Protein AF-E3G2W2-F1 (afdb_monomer)

Secondary str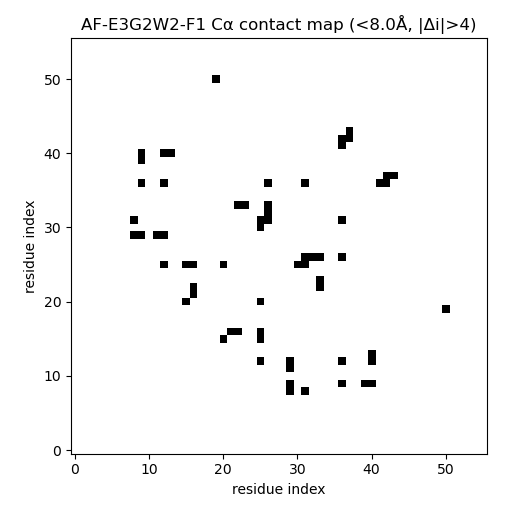ucture (DSSP, 8-state):
-HHHHHHHHHHHHHHHHHTT--HHHHHHHH---HHHHHHHTT--------------

Structure (mmCIF, N/CA/C/O backbone):
data_AF-E3G2W2-F1
#
_entry.id   AF-E3G2W2-F1
#
loop_
_atom_site.group_PDB
_atom_site.id
_atom_site.type_symbol
_atom_site.label_atom_id
_atom_site.label_alt_id
_atom_site.label_comp_id
_atom_site.label_asym_id
_atom_site.label_entity_id
_atom_site.label_seq_id
_atom_site.pdbx_PDB_ins_code
_atom_site.Cartn_x
_atom_site.Cartn_y
_atom_site.Cartn_z
_atom_site.occupancy
_atom_site.B_iso_or_equiv
_atom_site.auth_seq_id
_atom_site.auth_comp_id
_atom_site.auth_asym_id
_atom_site.auth_atom_id
_atom_site.pdbx_PDB_model_num
ATOM 1 N N . MET A 1 1 ? 17.952 7.644 -10.830 1.00 58.44 1 M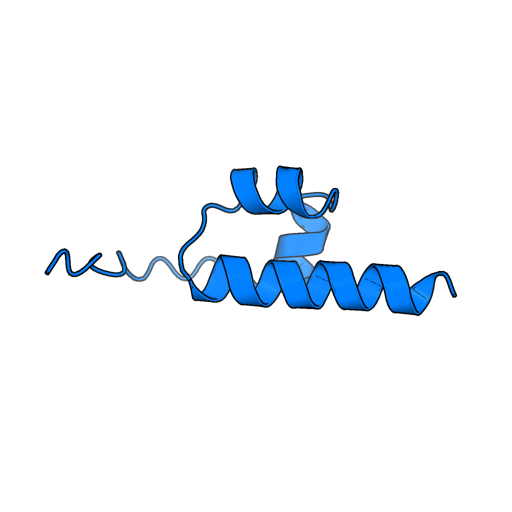ET A N 1
ATOM 2 C CA . MET A 1 1 ? 16.681 7.408 -11.564 1.00 58.44 1 MET A CA 1
ATOM 3 C C . MET A 1 1 ? 15.831 6.288 -10.965 1.00 58.44 1 MET A C 1
ATOM 5 O O . MET A 1 1 ? 14.636 6.493 -10.809 1.00 58.44 1 MET A O 1
ATOM 9 N N . ARG A 1 2 ? 16.404 5.123 -10.615 1.00 61.34 2 ARG A N 1
ATOM 10 C CA . ARG A 1 2 ? 15.641 3.966 -10.101 1.00 61.34 2 ARG A CA 1
ATOM 11 C C . ARG A 1 2 ? 14.960 4.237 -8.740 1.00 61.34 2 ARG A C 1
ATOM 13 O O . ARG A 1 2 ? 13.831 3.804 -8.539 1.00 61.34 2 ARG A O 1
ATOM 20 N N . ASP A 1 3 ? 15.587 5.042 -7.880 1.00 71.69 3 ASP A N 1
ATOM 21 C CA . ASP A 1 3 ? 15.031 5.442 -6.576 1.00 71.69 3 ASP A CA 1
ATOM 22 C C . ASP A 1 3 ? 13.856 6.416 -6.645 1.00 71.69 3 ASP A C 1
ATOM 24 O O . ASP A 1 3 ? 12.900 6.262 -5.894 1.00 71.69 3 ASP A O 1
ATOM 28 N N . ILE A 1 4 ? 13.877 7.378 -7.572 1.00 81.00 4 ILE A N 1
ATOM 29 C CA . ILE A 1 4 ? 12.799 8.375 -7.700 1.00 81.00 4 ILE A CA 1
ATOM 30 C C . ILE A 1 4 ? 11.483 7.667 -8.029 1.00 81.00 4 ILE A C 1
ATOM 32 O O . ILE A 1 4 ? 10.456 7.925 -7.413 1.00 81.00 4 ILE A O 1
ATOM 36 N N . TYR A 1 5 ? 11.535 6.701 -8.947 1.00 84.19 5 TYR A N 1
ATOM 37 C CA . TYR A 1 5 ? 10.360 5.936 -9.348 1.00 84.19 5 TYR A CA 1
ATOM 38 C C . TYR A 1 5 ? 9.803 5.079 -8.203 1.00 84.19 5 TYR A C 1
ATOM 40 O O . TYR A 1 5 ? 8.588 4.955 -8.043 1.00 84.19 5 TYR A O 1
ATOM 48 N N . LEU A 1 6 ? 10.685 4.508 -7.376 1.00 85.44 6 LEU A N 1
ATOM 49 C CA . LEU A 1 6 ? 10.283 3.768 -6.183 1.00 85.44 6 LEU A CA 1
ATOM 50 C C . LEU A 1 6 ? 9.639 4.695 -5.144 1.00 85.44 6 LEU A C 1
ATOM 52 O O . LEU A 1 6 ? 8.579 4.366 -4.614 1.00 85.44 6 LEU A O 1
ATOM 56 N N . GLN A 1 7 ? 10.228 5.865 -4.897 1.00 87.00 7 GLN A N 1
ATOM 57 C CA . GLN A 1 7 ? 9.678 6.852 -3.969 1.00 87.00 7 GLN A CA 1
ATOM 58 C C . GLN A 1 7 ? 8.311 7.372 -4.422 1.00 87.00 7 GLN A C 1
ATOM 60 O O . GLN A 1 7 ? 7.387 7.408 -3.613 1.00 87.00 7 GLN A O 1
ATOM 65 N N . SER A 1 8 ? 8.131 7.681 -5.710 1.00 89.19 8 SER A N 1
ATOM 66 C CA . SER A 1 8 ? 6.832 8.108 -6.247 1.00 89.19 8 SER A CA 1
ATOM 67 C C . SER A 1 8 ? 5.755 7.035 -6.070 1.00 89.19 8 SER A C 1
ATOM 69 O O . SER A 1 8 ? 4.633 7.345 -5.671 1.00 89.19 8 SER A O 1
ATOM 71 N N . LYS A 1 9 ? 6.093 5.757 -6.288 1.00 90.75 9 LYS A N 1
ATOM 72 C CA . LYS A 1 9 ? 5.169 4.636 -6.045 1.00 90.75 9 LYS A CA 1
ATOM 73 C C . LYS A 1 9 ? 4.790 4.500 -4.575 1.00 90.75 9 LYS A C 1
ATOM 75 O O . LYS A 1 9 ? 3.624 4.264 -4.273 1.00 90.75 9 LYS A O 1
ATOM 80 N N . LEU A 1 10 ? 5.749 4.667 -3.665 1.00 89.75 10 LEU A N 1
ATOM 81 C CA . LEU A 1 10 ? 5.493 4.629 -2.224 1.00 89.75 10 LEU A CA 1
ATOM 82 C C . LEU A 1 10 ? 4.651 5.816 -1.760 1.00 89.75 10 LEU A C 1
ATOM 84 O O . LEU A 1 10 ? 3.749 5.643 -0.944 1.00 89.75 10 LEU A O 1
ATOM 88 N N . GLN A 1 11 ? 4.895 7.006 -2.301 1.00 90.88 11 GLN A N 1
ATOM 89 C CA . GL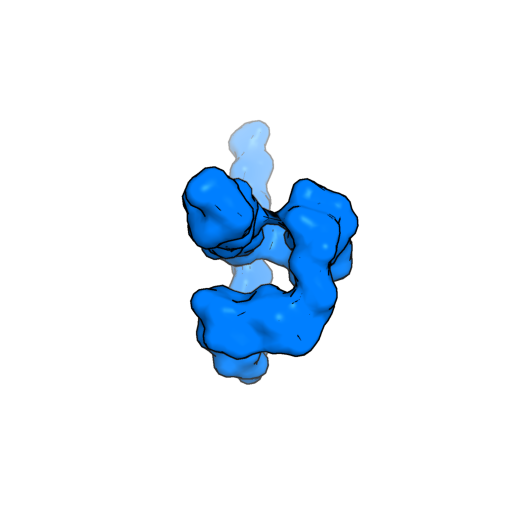N A 1 11 ? 4.086 8.186 -2.016 1.00 90.88 11 GLN A CA 1
ATOM 90 C C . GLN A 1 11 ? 2.642 7.992 -2.493 1.00 90.88 11 GLN A C 1
ATOM 92 O O . GLN A 1 11 ? 1.714 8.222 -1.722 1.00 90.88 11 GLN A O 1
ATOM 97 N N . MET A 1 12 ? 2.446 7.474 -3.708 1.00 91.44 12 MET A N 1
ATOM 98 C CA . MET A 1 12 ? 1.120 7.116 -4.217 1.00 91.44 12 MET A CA 1
ATOM 99 C C . MET A 1 12 ? 0.437 6.067 -3.333 1.00 91.44 12 MET A C 1
ATOM 101 O O . MET A 1 12 ? -0.724 6.232 -2.969 1.00 91.44 12 MET A O 1
ATOM 105 N N . ALA A 1 13 ? 1.162 5.020 -2.929 1.00 91.62 13 ALA A N 1
ATOM 106 C CA . ALA A 1 13 ? 0.645 4.001 -2.024 1.00 91.62 13 ALA A CA 1
ATOM 107 C C . ALA A 1 13 ? 0.176 4.591 -0.684 1.00 91.62 13 ALA A C 1
ATOM 109 O O . ALA A 1 13 ? -0.894 4.228 -0.198 1.00 91.62 13 ALA A O 1
ATOM 110 N N . LYS A 1 14 ? 0.945 5.530 -0.110 1.00 89.56 14 LYS A N 1
ATOM 111 C CA . LYS A 1 14 ? 0.600 6.243 1.133 1.00 89.56 14 LYS A CA 1
ATOM 112 C C . LYS A 1 14 ? -0.676 7.052 0.968 1.00 89.56 14 LYS A C 1
ATOM 114 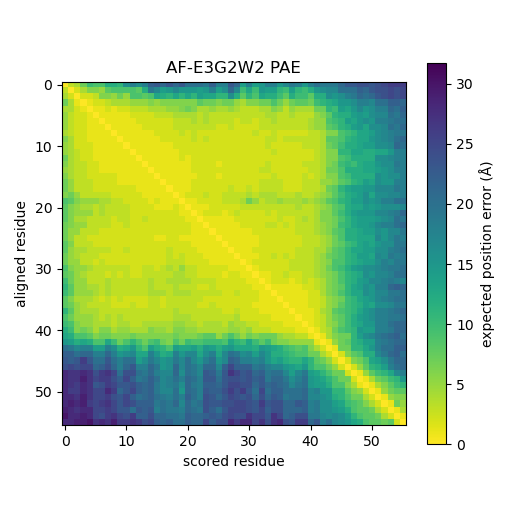O O . LYS A 1 14 ? -1.557 6.962 1.817 1.00 89.56 14 LYS A O 1
ATOM 119 N N . THR A 1 15 ? -0.793 7.798 -0.127 1.00 90.44 15 THR A N 1
ATOM 120 C CA . THR A 1 15 ? -1.992 8.586 -0.422 1.00 90.44 15 THR A CA 1
ATOM 121 C C . THR A 1 15 ? -3.216 7.691 -0.586 1.00 90.44 15 THR A C 1
ATOM 123 O O . THR A 1 15 ? -4.240 7.957 0.033 1.00 90.44 15 THR A O 1
ATOM 126 N N . LEU A 1 16 ? -3.124 6.606 -1.358 1.00 88.88 16 LEU A N 1
ATOM 127 C CA . LEU A 1 16 ? -4.243 5.678 -1.552 1.00 88.88 16 LEU A CA 1
ATOM 128 C C . LEU A 1 16 ? -4.660 5.010 -0.233 1.00 88.88 16 LEU A C 1
ATOM 130 O O . LEU A 1 16 ? -5.844 4.990 0.094 1.00 88.88 16 LEU A O 1
ATOM 134 N N . HIS A 1 17 ? -3.695 4.545 0.565 1.00 88.62 17 HIS A N 1
ATOM 135 C CA . HIS A 1 17 ? -3.966 3.946 1.873 1.00 88.62 17 HIS A CA 1
ATOM 136 C C . HIS A 1 17 ? -4.618 4.945 2.843 1.00 88.62 17 HIS A C 1
ATOM 138 O O . HIS A 1 17 ? -5.563 4.601 3.548 1.00 88.62 17 HIS A O 1
ATOM 144 N N . ALA A 1 18 ? -4.164 6.204 2.856 1.00 87.00 18 ALA A N 1
ATOM 145 C CA . ALA A 1 18 ? -4.752 7.261 3.681 1.00 87.00 18 ALA A CA 1
ATOM 146 C C . ALA A 1 18 ? -6.201 7.604 3.287 1.00 87.00 18 ALA A C 1
ATOM 148 O O . ALA A 1 18 ? -6.973 8.020 4.146 1.00 87.00 18 ALA A O 1
ATOM 149 N N . ASN A 1 19 ? -6.570 7.392 2.020 1.00 88.81 19 ASN A N 1
ATOM 150 C CA . ASN A 1 19 ? -7.938 7.547 1.513 1.00 88.81 19 ASN A CA 1
ATOM 151 C C . ASN A 1 19 ? -8.802 6.280 1.687 1.00 88.81 19 ASN A C 1
ATOM 153 O O . ASN A 1 19 ? -9.910 6.220 1.158 1.00 88.81 19 ASN A O 1
ATOM 157 N N . GLY A 1 20 ? -8.306 5.257 2.392 1.00 86.38 20 GLY A N 1
ATOM 158 C CA . GLY A 1 20 ? -9.065 4.038 2.683 1.00 86.38 20 GLY A CA 1
ATOM 159 C C . GLY A 1 20 ? -9.158 3.054 1.515 1.00 86.38 20 GLY A C 1
ATOM 160 O O . GLY A 1 20 ? -10.002 2.160 1.538 1.00 86.38 20 GLY A O 1
ATOM 161 N N . VAL A 1 21 ? -8.310 3.197 0.492 1.00 88.56 21 VAL A N 1
ATOM 162 C CA . VAL A 1 21 ? -8.248 2.250 -0.628 1.00 88.56 21 VAL A CA 1
ATOM 163 C C . VAL A 1 21 ? -7.695 0.912 -0.137 1.00 88.56 21 VAL A C 1
ATOM 165 O O . VAL A 1 21 ? -6.690 0.870 0.575 1.00 88.56 21 VAL A O 1
ATOM 168 N N . ASP A 1 22 ? -8.338 -0.184 -0.545 1.00 89.00 22 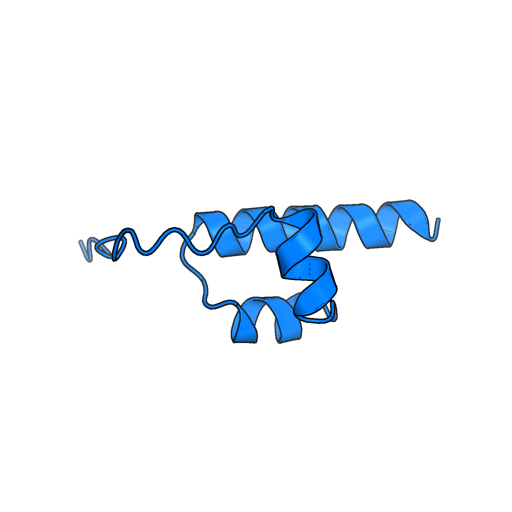ASP A N 1
ATOM 169 C CA . ASP A 1 22 ? -7.907 -1.526 -0.160 1.00 89.00 22 ASP A CA 1
ATOM 170 C C . ASP A 1 22 ? -6.484 -1.844 -0.645 1.00 89.00 22 ASP A C 1
ATOM 172 O O . ASP A 1 22 ? -6.055 -1.456 -1.738 1.00 89.00 22 ASP A O 1
ATOM 176 N N . LEU A 1 23 ? -5.757 -2.614 0.164 1.00 86.19 23 LEU A N 1
ATOM 177 C CA . LEU A 1 23 ? -4.367 -2.963 -0.096 1.00 86.19 23 LEU A CA 1
ATOM 178 C C . LEU A 1 23 ? -4.196 -3.721 -1.420 1.00 86.19 23 LEU A C 1
ATOM 180 O O . LEU A 1 23 ? -3.165 -3.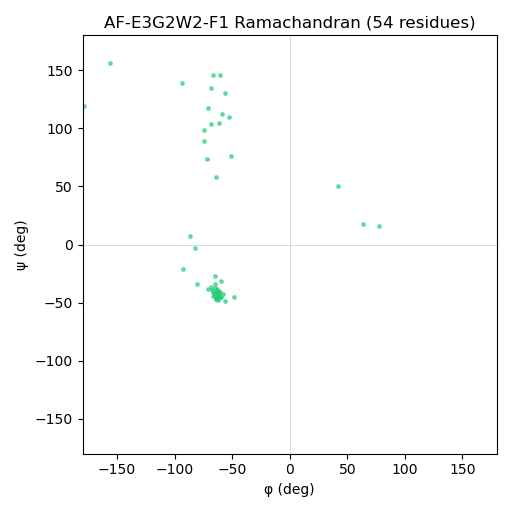557 -2.070 1.00 86.19 23 LEU A O 1
ATOM 184 N N . LEU A 1 24 ? -5.180 -4.522 -1.850 1.00 89.50 24 LEU A N 1
ATOM 185 C CA . LEU A 1 24 ? -5.128 -5.213 -3.141 1.00 89.50 24 LEU A CA 1
ATOM 186 C C . LEU A 1 24 ? -5.144 -4.217 -4.310 1.00 89.50 24 LEU A C 1
ATOM 188 O O . LEU A 1 24 ? -4.328 -4.327 -5.224 1.00 89.50 24 LEU A O 1
ATOM 192 N N . CYS A 1 25 ? -6.005 -3.200 -4.247 1.00 88.81 25 CYS A N 1
ATOM 193 C CA . CYS A 1 25 ? -6.067 -2.137 -5.251 1.00 88.81 25 CYS A CA 1
ATOM 194 C C . CYS A 1 25 ? -4.765 -1.324 -5.290 1.00 88.81 25 CYS A C 1
ATOM 196 O O . CYS A 1 25 ? -4.274 -0.98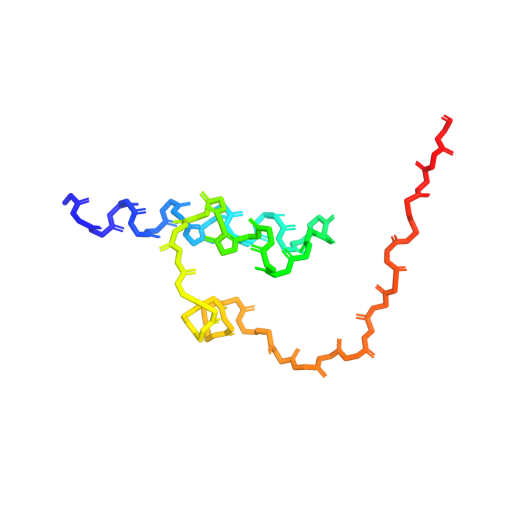1 -6.366 1.00 88.81 25 CYS A O 1
ATOM 198 N N . ILE A 1 26 ? -4.155 -1.071 -4.128 1.00 90.38 26 ILE A N 1
ATOM 199 C CA . ILE A 1 26 ? -2.862 -0.378 -4.032 1.00 90.38 26 ILE A CA 1
ATOM 200 C C . ILE A 1 26 ? -1.736 -1.210 -4.657 1.00 90.38 26 ILE A C 1
ATOM 202 O O . ILE A 1 26 ? -0.906 -0.655 -5.380 1.00 90.38 26 ILE A O 1
ATOM 206 N N . VAL A 1 27 ? -1.705 -2.529 -4.427 1.00 92.94 27 VAL A N 1
ATOM 207 C CA . VAL A 1 27 ? -0.744 -3.447 -5.073 1.00 92.94 27 VAL A CA 1
ATOM 208 C C . VAL A 1 27 ? -0.840 -3.333 -6.593 1.00 92.94 27 VAL A C 1
ATOM 210 O O . VAL A 1 27 ? 0.183 -3.149 -7.252 1.00 92.94 27 VAL A O 1
ATOM 213 N N . VAL A 1 28 ? -2.057 -3.378 -7.142 1.00 92.38 28 VAL A N 1
ATOM 214 C CA . VAL A 1 28 ? -2.293 -3.286 -8.591 1.00 92.38 28 VAL A CA 1
ATOM 215 C C . VAL A 1 28 ? -1.855 -1.925 -9.142 1.00 92.38 28 VAL A C 1
ATOM 217 O O . VAL A 1 28 ? -1.122 -1.875 -10.124 1.00 92.38 28 VAL A O 1
ATOM 220 N N . ALA A 1 29 ? -2.233 -0.824 -8.489 1.00 89.44 29 ALA A N 1
ATOM 221 C CA . ALA A 1 29 ? -1.926 0.529 -8.961 1.00 89.44 29 ALA A CA 1
ATOM 222 C C . ALA A 1 29 ? -0.428 0.877 -8.892 1.00 89.44 29 ALA A C 1
ATOM 224 O O . ALA A 1 29 ? 0.099 1.585 -9.747 1.00 89.44 29 ALA A O 1
ATOM 225 N N . THR A 1 30 ? 0.275 0.401 -7.862 1.00 89.50 30 THR A N 1
ATOM 226 C CA . THR A 1 30 ? 1.690 0.741 -7.619 1.00 89.50 30 THR A CA 1
ATOM 227 C C . THR A 1 30 ? 2.659 -0.264 -8.246 1.00 89.50 30 THR A C 1
ATOM 229 O O . THR A 1 30 ? 3.838 0.048 -8.463 1.00 89.50 30 THR A O 1
ATOM 232 N N . GLY A 1 31 ? 2.189 -1.482 -8.529 1.00 91.38 31 GLY A N 1
ATOM 233 C CA . GLY A 1 31 ? 3.024 -2.619 -8.909 1.00 91.38 31 GLY A CA 1
ATOM 234 C C . GLY A 1 31 ? 3.990 -3.050 -7.800 1.00 91.38 31 GLY A C 1
ATOM 235 O O . GLY A 1 31 ? 4.996 -3.700 -8.081 1.00 91.38 31 GLY A O 1
ATOM 236 N N . LEU A 1 32 ? 3.747 -2.637 -6.551 1.00 89.75 32 LEU A N 1
ATOM 237 C CA . LEU A 1 32 ? 4.542 -3.029 -5.392 1.00 89.75 32 LEU A CA 1
ATOM 238 C C . LEU A 1 32 ? 3.915 -4.247 -4.721 1.00 89.75 32 LEU A C 1
ATOM 240 O O . LEU A 1 32 ? 2.706 -4.331 -4.534 1.00 89.75 32 LEU A O 1
ATOM 244 N N . THR A 1 33 ? 4.756 -5.188 -4.304 1.00 89.69 33 THR A N 1
ATOM 245 C CA . THR A 1 33 ? 4.300 -6.388 -3.602 1.00 89.69 33 THR A CA 1
ATOM 246 C C . THR A 1 33 ? 3.718 -6.045 -2.233 1.00 89.69 33 THR A C 1
ATOM 248 O O . THR A 1 33 ? 4.250 -5.189 -1.521 1.00 89.69 33 THR A O 1
ATOM 251 N N . ARG A 1 34 ? 2.702 -6.802 -1.816 1.00 86.88 34 ARG A N 1
ATOM 252 C CA . ARG A 1 34 ? 2.016 -6.663 -0.522 1.00 86.88 34 ARG A CA 1
ATOM 253 C C . ARG A 1 34 ? 2.960 -6.569 0.695 1.00 86.88 34 ARG A C 1
ATOM 255 O O . ARG A 1 34 ? 2.770 -5.649 1.484 1.00 86.88 34 ARG A O 1
ATOM 262 N N . PRO A 1 35 ? 4.011 -7.406 0.837 1.00 86.75 35 PRO A N 1
ATOM 263 C CA . PRO A 1 35 ? 4.948 -7.306 1.962 1.00 86.75 35 PRO A CA 1
ATOM 264 C C . PRO A 1 35 ? 5.706 -5.975 1.993 1.00 86.75 35 PRO A C 1
ATOM 266 O O . PRO A 1 35 ? 5.875 -5.377 3.050 1.00 86.75 35 PRO A O 1
ATOM 269 N N . LYS A 1 36 ? 6.112 -5.477 0.818 1.00 86.12 36 LYS A N 1
ATOM 270 C CA . LYS A 1 36 ? 6.815 -4.197 0.684 1.00 86.12 36 LYS A CA 1
ATOM 271 C C . LYS A 1 36 ? 5.917 -3.022 1.053 1.00 86.12 36 LYS A C 1
ATOM 273 O O . LYS A 1 36 ? 6.355 -2.118 1.747 1.00 86.12 36 LYS A O 1
ATOM 278 N N . LEU A 1 37 ? 4.652 -3.068 0.643 1.00 86.81 37 LEU A N 1
ATOM 279 C CA . LEU A 1 37 ? 3.667 -2.076 1.056 1.00 86.81 37 LEU A CA 1
ATOM 280 C C . LEU A 1 37 ? 3.434 -2.110 2.568 1.00 86.81 37 LEU A C 1
ATOM 282 O O . LEU A 1 37 ? 3.453 -1.058 3.182 1.00 86.81 37 LEU A O 1
ATOM 286 N N . ILE A 1 38 ? 3.286 -3.285 3.185 1.00 86.25 38 ILE A N 1
ATOM 287 C CA . ILE A 1 38 ? 3.090 -3.409 4.641 1.00 86.25 38 ILE A CA 1
ATOM 288 C C . ILE A 1 38 ? 4.276 -2.826 5.420 1.00 86.25 38 ILE A C 1
ATOM 290 O O . ILE A 1 38 ? 4.060 -2.063 6.361 1.00 86.25 38 ILE A O 1
ATOM 294 N N . ALA A 1 39 ? 5.507 -3.143 5.006 1.00 86.19 39 ALA A N 1
ATOM 295 C CA . ALA A 1 39 ? 6.724 -2.636 5.637 1.00 86.19 39 ALA A CA 1
ATOM 296 C C . ALA A 1 39 ? 6.856 -1.107 5.504 1.00 86.19 39 ALA A C 1
ATOM 298 O O . ALA A 1 39 ? 7.113 -0.417 6.485 1.00 86.19 39 ALA A O 1
ATOM 299 N N . GLU A 1 40 ? 6.632 -0.567 4.304 1.00 83.12 40 GLU A N 1
ATOM 300 C CA . GLU A 1 40 ? 6.852 0.855 3.991 1.00 83.12 40 GLU A CA 1
ATOM 301 C C . GLU A 1 40 ? 5.712 1.774 4.441 1.00 83.12 40 GLU A C 1
ATOM 303 O O . GLU A 1 40 ? 5.923 2.930 4.817 1.00 83.12 40 GLU A O 1
ATOM 308 N N . LEU A 1 41 ? 4.477 1.278 4.383 1.00 79.50 41 LEU A N 1
ATOM 309 C CA . LEU A 1 41 ? 3.300 1.983 4.885 1.00 79.50 41 LEU A CA 1
ATOM 310 C C . LEU A 1 41 ? 3.140 1.804 6.397 1.00 79.50 41 LEU A C 1
ATOM 312 O O . LEU A 1 41 ? 2.230 2.397 6.971 1.00 79.50 41 LEU A O 1
ATOM 316 N N . ASN A 1 42 ? 4.015 1.003 7.023 1.00 75.94 42 ASN A N 1
ATOM 317 C CA . ASN A 1 42 ? 3.933 0.594 8.418 1.00 75.94 42 ASN A CA 1
ATOM 318 C C . ASN A 1 42 ? 2.484 0.242 8.777 1.00 75.94 42 ASN A C 1
ATOM 320 O O . ASN A 1 42 ? 1.917 0.776 9.736 1.00 75.94 42 ASN A O 1
ATOM 324 N N . ILE A 1 43 ? 1.864 -0.606 7.939 1.00 67.00 43 ILE A N 1
ATOM 325 C CA . ILE A 1 43 ? 0.524 -1.148 8.183 1.00 67.00 43 ILE A CA 1
ATOM 326 C C . ILE A 1 43 ? 0.691 -2.142 9.324 1.00 67.00 43 ILE A C 1
ATOM 328 O O . ILE A 1 43 ? 0.683 -3.358 9.153 1.00 67.00 43 ILE A O 1
ATOM 332 N N . VAL A 1 44 ? 0.888 -1.605 10.52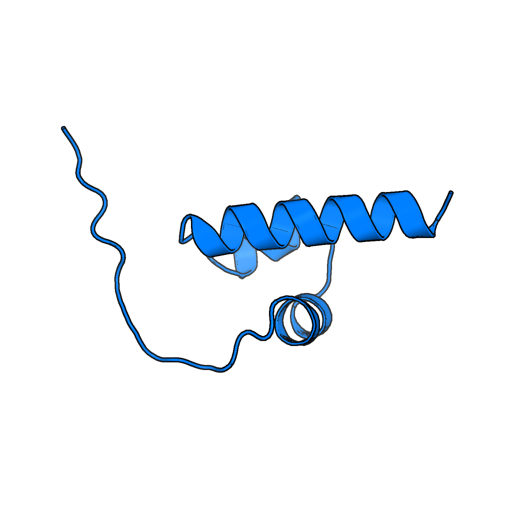4 1.00 57.62 44 VAL A N 1
ATOM 333 C CA . VAL A 1 44 ? 0.566 -2.310 11.748 1.00 57.62 44 VAL A CA 1
ATOM 334 C C . VAL A 1 44 ? -0.899 -2.658 11.580 1.00 57.62 44 VAL A C 1
ATOM 336 O O . VAL A 1 44 ? -1.679 -1.787 11.196 1.00 57.62 44 VAL A O 1
ATOM 339 N N . ASN A 1 45 ? -1.247 -3.920 11.809 1.00 54.19 45 ASN A N 1
ATOM 340 C CA . ASN A 1 45 ? -2.589 -4.482 11.700 1.00 54.19 45 ASN A CA 1
ATOM 341 C C . ASN A 1 45 ? -3.528 -3.824 12.744 1.00 54.19 45 ASN A C 1
ATOM 343 O O . ASN A 1 45 ? -4.061 -4.474 13.637 1.00 54.19 45 ASN A O 1
ATOM 347 N N . LYS A 1 46 ? -3.664 -2.495 12.698 1.00 48.97 46 LYS A N 1
ATOM 348 C CA . LYS A 1 46 ? -4.585 -1.678 13.466 1.00 48.97 46 LYS A CA 1
ATOM 349 C C . LYS A 1 46 ? -5.933 -1.920 12.823 1.00 48.97 46 LYS A C 1
ATOM 351 O O . LYS A 1 46 ? -6.347 -1.232 11.898 1.00 48.97 46 LYS A O 1
ATOM 356 N N . THR A 1 47 ? -6.597 -2.938 13.334 1.00 51.59 47 THR A N 1
ATOM 357 C CA . THR A 1 47 ? -8.040 -3.131 13.292 1.00 51.59 47 THR A CA 1
ATOM 358 C C . THR A 1 47 ? -8.755 -1.869 13.787 1.00 51.59 47 THR A C 1
ATOM 360 O O . THR A 1 47 ? -9.163 -1.822 14.934 1.00 51.59 47 THR A O 1
ATOM 363 N N . ASN A 1 48 ? -8.837 -0.795 12.994 1.00 46.44 48 ASN A N 1
ATOM 364 C CA . ASN A 1 48 ? -9.553 0.449 13.320 1.00 46.44 48 ASN A CA 1
ATOM 365 C C . ASN A 1 48 ? -9.432 1.412 12.126 1.00 46.44 48 ASN A C 1
ATOM 367 O O . ASN A 1 48 ? -8.327 1.827 11.808 1.00 46.44 48 ASN A O 1
ATOM 371 N N . LYS A 1 49 ? -10.464 1.883 11.426 1.00 46.00 49 LYS A N 1
ATOM 372 C CA . LYS A 1 49 ? -11.930 1.891 11.552 1.00 46.00 49 LYS A CA 1
ATOM 373 C C . LYS A 1 49 ? -12.477 2.075 10.122 1.00 46.00 49 LYS A C 1
ATOM 375 O O . LYS A 1 49 ? -11.769 2.675 9.311 1.00 46.00 49 LYS A O 1
ATOM 380 N N . PRO A 1 50 ? -13.716 1.661 9.806 1.00 46.31 50 PRO A N 1
ATOM 381 C CA . PRO A 1 50 ? -14.343 2.022 8.538 1.00 46.31 50 PRO A CA 1
ATOM 382 C C . PRO A 1 50 ? -14.421 3.549 8.440 1.00 46.31 50 PRO A C 1
ATOM 384 O O . PRO A 1 50 ? -15.124 4.205 9.214 1.00 46.31 50 PRO A O 1
ATOM 387 N N . GLN A 1 51 ? -13.654 4.127 7.518 1.00 52.53 51 GLN A N 1
ATOM 388 C CA . GLN A 1 51 ? -13.789 5.529 7.155 1.00 52.53 51 GLN A CA 1
ATOM 389 C C . GLN A 1 51 ? -15.135 5.653 6.449 1.00 52.53 51 GLN A C 1
ATOM 391 O O . GLN A 1 51 ? -15.315 5.180 5.330 1.00 52.53 51 GLN A O 1
ATOM 396 N N . LYS A 1 52 ? -16.119 6.202 7.172 1.00 48.72 52 LYS A N 1
ATOM 397 C CA . LYS A 1 52 ? -17.439 6.528 6.636 1.00 48.72 52 LYS A CA 1
ATOM 398 C C . LYS A 1 52 ? -17.242 7.390 5.394 1.00 48.72 52 LYS A C 1
ATOM 400 O O . LYS A 1 52 ? -16.872 8.557 5.507 1.00 48.72 52 LYS A O 1
ATOM 405 N N . ILE A 1 53 ? -17.530 6.815 4.234 1.00 56.47 53 ILE A N 1
ATOM 406 C CA . ILE A 1 53 ? -17.774 7.567 3.011 1.00 56.47 53 ILE A CA 1
ATOM 407 C C . ILE A 1 53 ? -18.999 8.439 3.313 1.00 56.47 53 ILE A C 1
ATOM 409 O O . ILE A 1 53 ? -20.114 7.932 3.430 1.00 56.47 53 ILE A O 1
ATOM 413 N N . LYS A 1 54 ? -18.797 9.743 3.532 1.00 48.03 54 LYS A N 1
ATOM 414 C CA . LYS A 1 54 ? -19.897 10.708 3.475 1.00 48.03 54 LYS A CA 1
ATOM 415 C C . LYS A 1 54 ? -20.231 10.890 1.999 1.00 48.03 54 LYS A C 1
ATOM 417 O O . LYS A 1 54 ? -19.528 11.610 1.297 1.00 48.03 54 LYS A O 1
ATOM 422 N N . MET A 1 55 ? -21.268 10.195 1.544 1.00 45.25 55 MET A N 1
ATOM 423 C CA . MET A 1 55 ? -22.000 10.604 0.351 1.00 45.25 55 MET A CA 1
ATOM 424 C C . MET A 1 55 ? -22.780 11.864 0.739 1.00 45.25 55 MET A C 1
ATOM 426 O O . MET A 1 55 ? -23.552 11.830 1.700 1.00 45.25 55 MET A O 1
ATOM 430 N N . TYR A 1 56 ? -22.463 12.975 0.077 1.00 54.75 56 TYR A N 1
ATOM 431 C CA . TYR A 1 56 ? -23.283 14.184 0.069 1.00 54.75 56 TYR A CA 1
ATOM 432 C C . TYR A 1 56 ? -24.343 14.047 -1.017 1.00 54.75 56 TYR A C 1
ATOM 434 O O . TYR A 1 56 ? -24.000 13.462 -2.072 1.00 54.75 56 TYR A O 1
#

Foldseek 3Di:
DVVVLVVVLLVVLLVCVVVVHDLVVSCVVSVDDSVVNCVSNVPPVPPDDPPDPPDD

Solvent-accessible surface area (backbone atoms only — not comparable to full-atom values): 3569 Å² total; per-residue (Å²): 113,76,63,59,57,51,50,54,36,50,51,50,44,48,53,41,49,75,71,68,48,54,69,69,61,44,26,68,76,51,72,47,54,67,70,59,49,37,65,74,64,60,60,64,90,66,91,73,72,88,78,77,78,78,81,128

pLDDT: mean 77.52, std 16.41, range [45.25, 92.94]

Mean predicted aligned error: 8.8 Å

Nearest PDB structures (foldseek):
  2r0q-assembly1_F  TM=8.818E-01  e=3.251E+00  Staphylococcus aureus
  6puz-assem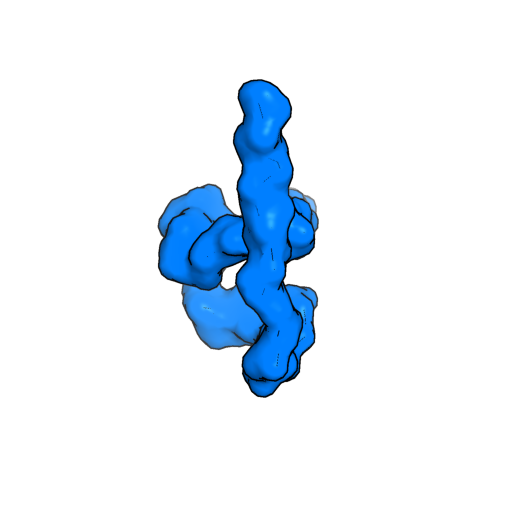bly1_A  TM=6.071E-01  e=6.564E+00  Saccharolobus solfataricus P2
  8fnp-assembly1_G  TM=6.154E-01  e=8.475E+00  Homo sapiens
  8fnm-assembly1_G  TM=6.118E-01  e=8.475E+00  Homo sapiens
  6vdk-assembly1_C  TM=5.958E-01  e=7.951E+00  Human immunodeficiency virus 1

Radius of gyration: 12.36 Å; Cα contacts (8 Å, |Δi|>4): 32; chains: 1; bounding box: 40×22×25 Å

Organism: Enterobacter lignolyticus (strain SCF1) (NCBI:txid701347)

Sequence (56 aa):
MRDIYLQSKLQMAKTLHANGVDLLCIVVATGLTRPKLIAELNIVNKTNKPQKIKMY